Protein AF-A0AA39HCZ1-F1 (afdb_monomer)

Solvent-accessible surface area (backbone atoms only — not comparable to full-atom values): 9242 Å² total; per-residue (Å²): 133,89,87,77,79,70,52,36,42,64,63,46,24,72,39,32,58,68,46,53,55,48,50,55,51,45,56,73,78,38,46,74,62,50,55,67,45,44,58,57,45,50,51,29,27,52,63,39,74,35,63,48,71,65,48,47,42,62,58,28,49,81,79,34,54,74,59,24,52,54,50,50,53,49,50,52,52,50,57,56,63,44,67,78,43,55,70,69,47,41,51,48,55,53,51,57,57,56,48,46,49,55,25,30,62,70,22,43,80,34,67,66,50,46,52,50,51,54,46,50,47,55,52,57,56,67,73,43,52,73,69,48,47,50,53,44,32,66,46,15,61,38,33,58,55,46,70,70,30,68,46,46,46,49,33,64,75,42,60,85,87,40,51,60,38,54,52,64,36,58,74

pLDDT: mean 79.75, std 14.31, range [29.59, 97.88]

Radius of gyration: 16.82 Å; Cα contacts (8 Å, |Δi|>4): 157; chains: 1; bounding box: 41×39×42 Å

Secondary structure (DSSP, 8-state):
--------HHHHHT--HHHHHHHHHHHHHHHHHHHHHHHHHHHHHHTTS--SHHHHHHHHHHH-HHHHHHHHHHHHHHHHHHHTS-HHHHHHHHHHHHHHHHTSGGG---HHHHHHHHHHHHHHHHTS-HHHHHHHHHHSTTHHHHHT-HHHHHHHHS-GGGGHHHHHTT-

Foldseek 3Di:
DDDDPLALLVVLQLQFPLNVVLVVVCCVPPVVLCVVLVVVVLVCLQQLNDFALVVSLVSCVVVPVVVSVSSVVSVVVVVVLLVPADPLLNVLSVVLRVLRSVQRHSNDGDLVSVLVSLLVLLVSLVPDDPVNVVRSCNGRVSNVVLNPDPLSVCSNPDDPVSCVSSVVSND

Sequence (171 aa):
MSRSDGNNLIAKAFISQDGMDFYRRLFIDDQNKINCNKDLYLNLIQSGLGADLNDFINTTRTKCPPLYKKLIEYRQLMEESEKELPAKVRAFIHNRRRDVKSWFPCGHFDDAAFVDTFKRTGRDVAAMQAHEKRALYAYYPHMKRLINDEHFQKFLTGTQEESYELFELLL

Mean predicted aligned error: 7.58 Å

Structure (mmCIF, N/CA/C/O backbone):
data_AF-A0AA39HCZ1-F1
#
_entry.id   AF-A0AA39HCZ1-F1
#
loop_
_atom_site.group_PDB
_atom_site.id
_atom_site.type_symbol
_atom_site.label_atom_id
_atom_site.label_alt_id
_atom_site.label_comp_id
_atom_site.label_asym_id
_atom_site.label_entity_id
_atom_site.label_seq_id
_atom_site.pdbx_PDB_ins_code
_atom_site.Cartn_x
_atom_site.Cartn_y
_atom_site.Cartn_z
_atom_site.occupancy
_atom_site.B_iso_or_equiv
_atom_site.auth_seq_id
_atom_site.auth_comp_id
_atom_site.auth_asym_id
_atom_site.auth_atom_id
_atom_site.pdbx_PDB_model_num
ATOM 1 N N . MET A 1 1 ? -19.754 23.097 -3.343 1.00 32.72 1 MET A N 1
ATOM 2 C CA . MET A 1 1 ? -18.841 22.124 -2.704 1.00 32.72 1 MET A CA 1
ATOM 3 C C . MET A 1 1 ? -18.020 21.491 -3.815 1.00 32.72 1 MET A C 1
ATOM 5 O O . MET A 1 1 ? -18.596 20.844 -4.678 1.00 32.72 1 MET A O 1
ATOM 9 N N . SER A 1 2 ? -16.728 21.816 -3.884 1.00 29.59 2 SER A N 1
ATOM 10 C CA . SER A 1 2 ? -15.848 21.437 -4.997 1.00 29.59 2 SER A CA 1
ATOM 11 C C . SER A 1 2 ? -15.480 19.956 -4.903 1.00 29.59 2 SER A C 1
ATOM 13 O O . SER A 1 2 ? -14.618 19.582 -4.115 1.00 29.59 2 SER A O 1
ATOM 15 N N . ARG A 1 3 ? -16.159 19.113 -5.685 1.00 40.47 3 ARG A N 1
ATOM 16 C CA . ARG A 1 3 ? -15.720 17.753 -6.019 1.00 40.47 3 ARG A CA 1
ATOM 17 C C . ARG A 1 3 ? -14.710 17.862 -7.167 1.00 40.47 3 ARG A C 1
ATOM 19 O O . ARG A 1 3 ? -15.156 17.988 -8.301 1.00 40.47 3 ARG A O 1
ATOM 26 N N . SER A 1 4 ? -13.396 17.880 -6.906 1.00 33.97 4 SER A N 1
ATOM 27 C CA . SER A 1 4 ? -12.391 17.751 -7.989 1.00 33.97 4 SER A CA 1
ATOM 28 C C . SER A 1 4 ? -10.930 17.516 -7.564 1.00 33.97 4 SER A C 1
ATOM 30 O O . SER A 1 4 ? -10.039 17.839 -8.342 1.00 33.97 4 SER A O 1
ATOM 32 N N . ASP A 1 5 ? -10.641 16.956 -6.392 1.00 36.47 5 ASP A N 1
ATOM 33 C CA . ASP A 1 5 ? -9.307 16.386 -6.156 1.00 36.47 5 ASP A CA 1
ATOM 34 C C . ASP A 1 5 ? -9.448 14.869 -6.231 1.00 36.47 5 ASP A C 1
ATOM 36 O O . ASP A 1 5 ? -9.507 14.215 -5.195 1.00 36.47 5 ASP A O 1
ATOM 40 N N . GLY A 1 6 ? -9.561 14.336 -7.455 1.00 44.12 6 GLY A N 1
ATOM 41 C CA . GLY A 1 6 ? -9.526 12.897 -7.733 1.00 44.12 6 GLY A CA 1
ATOM 42 C C . GLY A 1 6 ? -8.202 12.324 -7.244 1.00 44.12 6 GLY A C 1
ATOM 43 O O . GLY A 1 6 ? -7.170 12.399 -7.913 1.00 44.12 6 GLY A O 1
ATOM 44 N N . ASN A 1 7 ? -8.197 11.876 -5.998 1.00 62.44 7 ASN A N 1
ATOM 45 C CA . ASN A 1 7 ? -6.998 11.582 -5.245 1.00 62.44 7 ASN A CA 1
ATOM 46 C C . ASN A 1 7 ? -7.264 10.298 -4.497 1.00 62.44 7 ASN A C 1
ATOM 48 O O . ASN A 1 7 ? -7.665 10.344 -3.340 1.00 62.44 7 ASN A O 1
ATOM 52 N N . ASN A 1 8 ? -6.931 9.194 -5.162 1.00 80.62 8 ASN A N 1
ATOM 53 C CA . ASN A 1 8 ? -6.838 7.856 -4.603 1.00 80.62 8 ASN A CA 1
ATOM 54 C C . ASN A 1 8 ? -6.036 7.878 -3.281 1.00 80.62 8 ASN A C 1
ATOM 56 O O . ASN A 1 8 ? -4.806 7.744 -3.256 1.00 80.62 8 ASN A O 1
ATOM 60 N N . LEU A 1 9 ? -6.735 8.143 -2.175 1.00 83.00 9 LEU A N 1
ATOM 61 C CA . LEU A 1 9 ? -6.160 8.381 -0.855 1.00 83.00 9 LEU A CA 1
ATOM 62 C C . LEU A 1 9 ? -5.624 7.070 -0.300 1.00 83.00 9 LEU A C 1
ATOM 64 O O . LEU A 1 9 ? -4.611 7.067 0.398 1.00 83.00 9 LEU A O 1
ATOM 68 N N . ILE A 1 10 ? -6.265 5.969 -0.688 1.00 86.19 10 ILE A N 1
ATOM 69 C CA . ILE A 1 10 ? -5.819 4.610 -0.431 1.00 86.19 10 ILE A CA 1
ATOM 70 C C . ILE A 1 10 ? -4.414 4.386 -0.976 1.00 86.19 10 ILE A C 1
ATOM 72 O O . ILE A 1 10 ? -3.528 4.039 -0.204 1.00 86.19 10 ILE A O 1
ATOM 76 N N . ALA A 1 11 ? -4.158 4.658 -2.254 1.00 81.94 11 ALA A N 1
ATOM 77 C CA . ALA A 1 11 ? -2.824 4.514 -2.824 1.00 81.94 11 ALA A CA 1
ATOM 78 C C . ALA A 1 11 ? -1.830 5.443 -2.118 1.00 81.94 11 ALA A C 1
ATOM 80 O O . ALA A 1 11 ? -0.781 4.996 -1.659 1.00 81.94 11 ALA A O 1
ATOM 81 N N . LYS A 1 12 ? -2.182 6.724 -1.949 1.00 83.81 12 LYS A N 1
ATOM 82 C CA . LYS A 1 12 ? -1.304 7.726 -1.322 1.00 83.81 12 LYS A CA 1
ATOM 83 C C . LYS A 1 12 ? -0.902 7.378 0.106 1.00 83.81 12 LYS A C 1
ATOM 85 O O . LYS A 1 12 ? 0.235 7.639 0.490 1.00 83.81 12 LYS A O 1
ATOM 90 N N . ALA A 1 13 ? -1.806 6.796 0.891 1.00 88.50 13 ALA A N 1
ATOM 91 C CA . ALA A 1 13 ? -1.547 6.413 2.276 1.00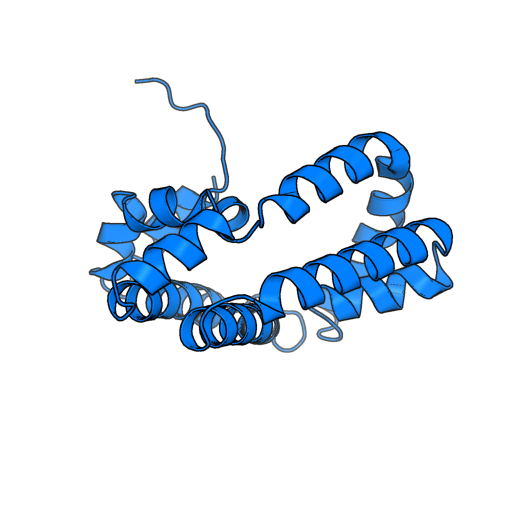 88.50 13 ALA A CA 1
ATOM 92 C C . ALA A 1 13 ? -0.430 5.372 2.420 1.00 88.50 13 ALA A C 1
ATOM 94 O O . ALA A 1 13 ? 0.152 5.274 3.494 1.00 88.50 13 ALA A O 1
ATOM 95 N N . PHE A 1 14 ? -0.107 4.635 1.355 1.00 88.12 14 PHE A N 1
ATOM 96 C CA . PHE A 1 14 ? 0.920 3.593 1.343 1.00 88.12 14 PHE A CA 1
ATOM 97 C C . PHE A 1 14 ? 2.159 3.981 0.523 1.00 88.12 14 PHE A C 1
ATOM 99 O O . PHE A 1 14 ? 3.024 3.140 0.279 1.00 88.12 14 PHE A O 1
ATOM 106 N N . ILE A 1 15 ? 2.280 5.251 0.121 1.00 81.94 15 ILE A N 1
ATOM 107 C CA . ILE A 1 15 ? 3.496 5.783 -0.501 1.00 81.94 15 ILE A CA 1
ATOM 108 C C . ILE A 1 15 ? 4.340 6.442 0.590 1.00 81.94 15 ILE A C 1
ATOM 110 O O . ILE A 1 15 ? 3.878 7.354 1.281 1.00 81.94 15 ILE A O 1
ATOM 114 N N . SER A 1 16 ? 5.577 5.967 0.761 1.00 84.25 16 SER A N 1
ATOM 115 C CA . SER A 1 16 ? 6.515 6.587 1.699 1.00 84.25 16 SER A CA 1
ATOM 116 C C . SER A 1 16 ? 6.978 7.953 1.199 1.00 84.25 16 SER A C 1
ATOM 118 O O . SER A 1 16 ? 6.878 8.245 0.007 1.00 84.25 16 SER A O 1
ATOM 120 N N . GLN A 1 17 ? 7.519 8.791 2.086 1.00 75.69 17 GLN A N 1
ATOM 121 C CA . GLN A 1 17 ? 8.094 10.079 1.677 1.00 75.69 17 GLN A CA 1
ATOM 122 C C . GLN A 1 17 ? 9.150 9.901 0.569 1.00 75.69 17 GLN A C 1
ATOM 124 O O . GLN A 1 17 ? 9.044 10.523 -0.488 1.00 75.69 17 GLN A O 1
ATOM 129 N N . ASP A 1 18 ? 10.081 8.964 0.760 1.00 74.81 18 ASP A N 1
ATOM 130 C CA . ASP A 1 18 ? 11.096 8.622 -0.244 1.00 74.81 18 ASP A CA 1
ATOM 131 C C . ASP A 1 18 ? 10.475 8.053 -1.526 1.00 74.81 18 ASP A C 1
ATOM 133 O O . ASP A 1 18 ? 10.966 8.295 -2.627 1.00 74.81 18 ASP A O 1
ATOM 137 N N . GLY A 1 19 ? 9.361 7.322 -1.405 1.00 75.25 19 GLY A N 1
ATOM 138 C CA . GLY A 1 19 ? 8.602 6.823 -2.547 1.00 75.25 19 GLY A CA 1
ATOM 139 C C . GLY A 1 19 ? 7.981 7.931 -3.383 1.00 75.25 19 GLY A C 1
ATOM 140 O O . GLY A 1 19 ? 8.072 7.884 -4.607 1.00 75.25 19 GLY A O 1
ATOM 141 N N . MET A 1 20 ? 7.395 8.953 -2.754 1.00 74.06 20 MET A N 1
ATOM 142 C CA . MET A 1 20 ? 6.841 10.100 -3.478 1.00 74.06 20 MET A CA 1
ATOM 143 C C . MET A 1 20 ? 7.924 10.796 -4.305 1.00 74.06 20 MET A C 1
ATOM 145 O O . MET A 1 20 ? 7.710 11.074 -5.487 1.00 74.06 20 MET A O 1
ATOM 149 N N . ASP A 1 21 ? 9.099 11.023 -3.715 1.00 72.75 21 ASP A N 1
ATOM 150 C CA . ASP A 1 21 ? 10.222 11.649 -4.410 1.00 72.75 21 ASP A CA 1
ATOM 151 C C . ASP A 1 21 ? 10.801 10.760 -5.514 1.00 72.75 21 ASP A C 1
ATOM 153 O O . ASP A 1 21 ? 11.083 11.253 -6.612 1.00 72.75 21 ASP A O 1
ATOM 157 N N . PHE A 1 22 ? 10.932 9.455 -5.260 1.00 77.81 22 PHE A N 1
ATOM 158 C CA . PHE A 1 22 ? 11.391 8.487 -6.250 1.00 77.81 22 PHE A CA 1
ATOM 159 C C . PHE A 1 22 ? 10.456 8.433 -7.459 1.00 77.81 22 PHE A C 1
ATOM 161 O O . PHE A 1 22 ? 10.899 8.670 -8.584 1.00 77.81 22 PHE A O 1
ATOM 168 N N . TYR A 1 23 ? 9.159 8.184 -7.244 1.00 69.06 23 TYR A N 1
ATOM 169 C CA . TYR A 1 23 ? 8.195 8.082 -8.337 1.00 69.06 23 TYR A CA 1
ATOM 170 C C . TYR A 1 23 ? 8.083 9.397 -9.101 1.00 69.06 23 TYR A C 1
ATOM 172 O O . TYR A 1 23 ? 8.067 9.374 -10.328 1.00 69.06 23 TYR A O 1
ATOM 180 N N . ARG A 1 24 ? 8.100 10.551 -8.419 1.00 69.56 24 ARG A N 1
ATOM 181 C CA . ARG A 1 24 ? 8.079 11.860 -9.088 1.00 69.56 24 ARG A CA 1
ATOM 182 C C . ARG A 1 24 ? 9.250 12.031 -10.057 1.00 69.56 24 ARG A C 1
ATOM 184 O O . ARG A 1 24 ? 9.031 12.462 -11.184 1.00 69.56 24 ARG A O 1
ATOM 191 N N . ARG A 1 25 ? 10.474 11.673 -9.652 1.00 71.50 25 ARG A N 1
ATOM 192 C CA . ARG A 1 25 ? 11.661 11.732 -10.529 1.00 71.50 25 ARG A CA 1
ATOM 193 C C . ARG A 1 25 ? 11.591 10.693 -11.648 1.00 71.50 25 ARG A C 1
ATOM 195 O O . ARG A 1 25 ? 11.898 11.000 -12.794 1.00 71.50 25 ARG A O 1
ATOM 202 N N . LEU A 1 26 ? 11.125 9.486 -11.333 1.00 69.12 26 LEU A N 1
ATOM 203 C CA . LEU A 1 26 ? 10.994 8.401 -12.302 1.00 69.12 26 LEU A CA 1
ATOM 204 C C . LEU A 1 26 ? 9.982 8.727 -13.414 1.00 69.12 26 LEU A C 1
ATOM 206 O O . LEU A 1 26 ? 10.235 8.426 -14.578 1.00 69.12 26 LEU A O 1
ATOM 210 N N . PHE A 1 27 ? 8.864 9.375 -13.076 1.00 63.69 27 PHE A N 1
ATOM 211 C CA . PHE A 1 27 ? 7.873 9.829 -14.054 1.00 63.69 27 PHE A CA 1
ATOM 212 C C . PHE A 1 27 ? 8.402 10.938 -14.968 1.00 63.69 27 PHE A C 1
ATOM 214 O O . PHE A 1 27 ? 8.002 10.982 -16.124 1.00 63.69 27 PHE A O 1
ATOM 221 N N . ILE A 1 28 ? 9.293 11.808 -14.487 1.00 68.44 28 ILE A N 1
ATOM 222 C CA . ILE A 1 28 ? 9.875 12.888 -15.300 1.00 68.44 28 ILE A CA 1
ATOM 223 C C . ILE A 1 28 ? 10.912 12.331 -16.287 1.00 68.44 28 ILE A C 1
ATOM 225 O O . ILE A 1 28 ? 10.893 12.692 -17.461 1.00 68.44 28 ILE A O 1
ATOM 229 N N . ASP A 1 29 ? 11.779 11.423 -15.834 1.00 64.56 29 ASP A N 1
ATOM 230 C CA . ASP A 1 29 ? 12.944 10.991 -16.618 1.00 64.56 29 ASP A CA 1
ATOM 231 C C . ASP A 1 29 ? 12.689 9.740 -17.480 1.00 64.56 29 ASP A C 1
ATOM 233 O O . ASP A 1 29 ? 13.352 9.534 -18.497 1.00 64.56 29 ASP A O 1
ATOM 237 N N . ASP A 1 30 ? 11.763 8.865 -17.069 1.00 66.31 30 ASP A N 1
ATOM 238 C CA . ASP A 1 30 ? 11.683 7.486 -17.568 1.00 66.31 30 ASP A CA 1
ATOM 239 C C . ASP A 1 30 ? 10.250 7.013 -17.888 1.00 66.31 30 ASP A C 1
ATOM 241 O O . ASP A 1 30 ? 10.003 5.807 -17.984 1.00 66.31 30 ASP A O 1
ATOM 245 N N . GLN A 1 31 ? 9.301 7.928 -18.123 1.00 67.75 31 GLN A N 1
ATOM 246 C CA . GLN A 1 31 ? 7.884 7.595 -18.360 1.00 67.75 31 GLN A CA 1
ATOM 247 C C . GLN A 1 31 ? 7.673 6.527 -19.449 1.00 67.75 31 GLN A C 1
ATOM 249 O O . GLN A 1 31 ? 6.917 5.573 -19.262 1.00 67.75 31 GLN A O 1
ATOM 254 N N . ASN A 1 32 ? 8.413 6.621 -20.558 1.00 67.62 32 ASN A N 1
ATOM 255 C CA . ASN A 1 32 ? 8.346 5.648 -21.653 1.00 67.62 32 ASN A CA 1
ATOM 256 C C . ASN A 1 32 ? 8.858 4.251 -21.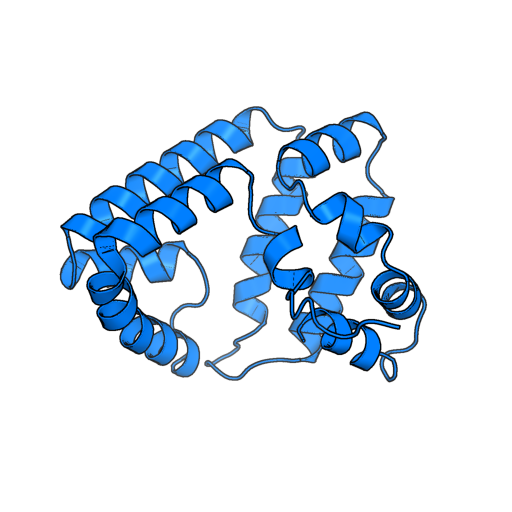247 1.00 67.62 32 ASN A C 1
ATOM 258 O O . ASN A 1 32 ? 8.352 3.236 -21.725 1.00 67.62 32 ASN A O 1
ATOM 262 N N . LYS A 1 33 ? 9.834 4.177 -20.334 1.00 66.94 33 LYS A N 1
ATOM 263 C 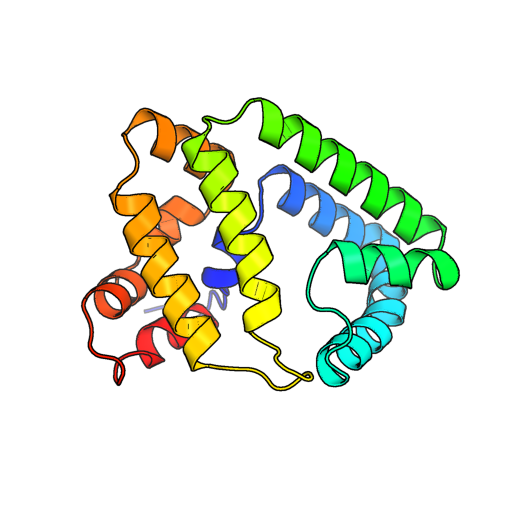CA . LYS A 1 33 ? 10.399 2.913 -19.830 1.00 66.94 33 LYS A CA 1
ATOM 264 C C . LYS A 1 33 ? 9.493 2.266 -18.785 1.00 66.94 33 LYS A C 1
ATOM 266 O O . LYS A 1 33 ? 9.413 1.037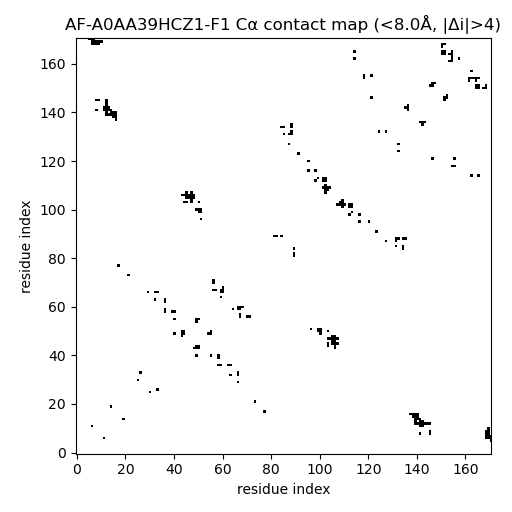 -18.735 1.00 66.94 33 LYS A O 1
ATOM 271 N N . ILE A 1 34 ? 8.794 3.077 -17.987 1.00 66.75 34 ILE A N 1
ATOM 272 C CA . ILE A 1 34 ? 7.734 2.604 -17.090 1.00 66.75 34 ILE A CA 1
ATOM 273 C C . ILE A 1 34 ? 6.606 1.990 -17.922 1.00 66.75 34 ILE A C 1
ATOM 275 O O . ILE A 1 34 ? 6.237 0.848 -17.674 1.00 66.75 34 ILE A O 1
ATOM 279 N N . ASN A 1 35 ? 6.109 2.698 -18.942 1.00 66.81 35 ASN A N 1
ATOM 280 C CA . ASN A 1 35 ? 4.998 2.219 -19.772 1.00 66.81 35 ASN A CA 1
ATOM 281 C C . ASN A 1 35 ? 5.316 0.885 -20.473 1.00 66.81 35 ASN A C 1
ATOM 283 O O . ASN A 1 35 ? 4.479 -0.007 -20.480 1.00 66.81 35 ASN A O 1
ATOM 287 N N . CYS A 1 36 ? 6.547 0.696 -20.961 1.00 65.81 36 CYS A N 1
ATOM 288 C CA . CYS A 1 36 ? 6.973 -0.565 -21.583 1.00 65.81 36 CYS A CA 1
ATOM 289 C C . CYS A 1 36 ? 6.976 -1.763 -20.605 1.00 65.81 36 CYS A C 1
ATOM 291 O O . CYS A 1 36 ? 6.711 -2.898 -20.999 1.00 65.81 36 CYS A O 1
ATOM 293 N N . ASN A 1 37 ? 7.252 -1.526 -19.317 1.00 67.69 37 ASN A N 1
ATOM 294 C CA . ASN A 1 37 ? 7.207 -2.573 -18.289 1.00 67.69 37 ASN A CA 1
ATOM 295 C C . ASN A 1 37 ? 5.834 -2.704 -17.623 1.00 67.69 37 ASN A C 1
ATOM 297 O O . ASN A 1 37 ? 5.540 -3.753 -17.056 1.00 67.69 37 ASN A O 1
ATOM 301 N N . LYS A 1 38 ? 4.991 -1.669 -17.709 1.00 69.19 38 LYS A N 1
ATOM 302 C CA . LYS A 1 38 ? 3.631 -1.658 -17.170 1.00 69.19 38 LYS A CA 1
ATOM 303 C C . LYS A 1 38 ? 2.808 -2.797 -17.758 1.00 69.19 38 LYS A C 1
ATOM 305 O O . LYS A 1 38 ? 2.212 -3.543 -16.994 1.00 69.19 38 LYS A O 1
ATOM 310 N N . ASP A 1 39 ? 2.832 -2.977 -19.075 1.00 67.75 39 ASP A N 1
ATOM 311 C CA . ASP A 1 39 ? 2.045 -4.028 -19.731 1.00 67.75 39 ASP A CA 1
ATOM 312 C C . ASP A 1 39 ? 2.529 -5.430 -19.336 1.00 67.75 39 ASP A C 1
ATOM 314 O O . ASP A 1 39 ? 1.724 -6.316 -19.069 1.00 67.75 39 ASP A O 1
ATOM 318 N N . LEU A 1 40 ? 3.846 -5.631 -19.209 1.00 65.38 40 LEU A N 1
ATOM 319 C CA . LEU A 1 40 ? 4.413 -6.896 -18.729 1.00 65.38 40 LEU A CA 1
ATOM 320 C C . LEU A 1 40 ? 4.018 -7.181 -17.275 1.00 65.38 40 LEU A C 1
ATOM 322 O O . LEU A 1 40 ? 3.663 -8.308 -16.947 1.00 65.38 40 LEU A O 1
ATOM 326 N N . TYR A 1 41 ? 4.062 -6.167 -16.414 1.00 66.38 41 TYR A N 1
ATOM 327 C CA . TYR A 1 41 ? 3.664 -6.292 -15.017 1.00 66.38 41 TYR A CA 1
A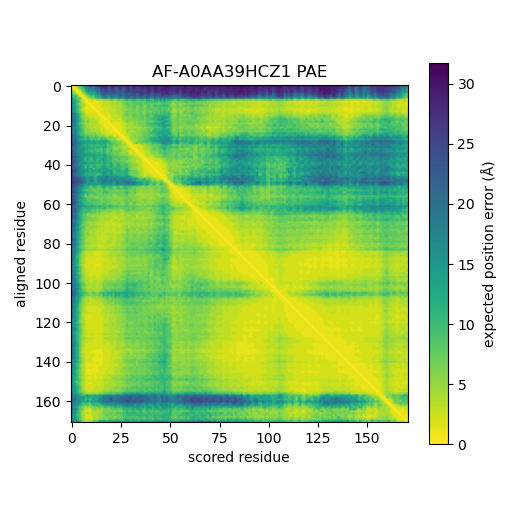TOM 328 C C . TYR A 1 41 ? 2.166 -6.562 -14.868 1.00 66.38 41 TYR A C 1
ATOM 330 O O . TYR A 1 41 ? 1.780 -7.452 -14.118 1.00 66.38 41 TYR A O 1
ATOM 338 N N . LEU A 1 42 ? 1.324 -5.863 -15.634 1.00 66.62 42 LEU A N 1
ATOM 339 C CA . LEU A 1 42 ? -0.114 -6.119 -15.680 1.00 66.62 42 LEU A CA 1
ATOM 340 C C . LEU A 1 42 ? -0.415 -7.535 -16.181 1.00 66.62 42 LEU A C 1
ATOM 342 O O . LEU A 1 42 ? -1.244 -8.209 -15.583 1.00 66.62 42 LEU A O 1
ATOM 346 N N . ASN A 1 43 ? 0.300 -8.023 -17.198 1.00 62.81 43 ASN A N 1
ATOM 347 C CA . ASN A 1 43 ? 0.158 -9.399 -17.680 1.00 62.81 43 ASN A CA 1
ATOM 348 C C . ASN A 1 43 ? 0.584 -10.434 -16.629 1.00 62.81 43 ASN A C 1
ATOM 350 O O . ASN A 1 43 ? -0.014 -11.504 -16.545 1.00 62.81 43 ASN A O 1
ATOM 354 N N . LEU A 1 44 ? 1.603 -10.141 -15.816 1.00 61.59 44 LEU A N 1
ATOM 355 C CA . LEU A 1 44 ? 2.033 -11.024 -14.727 1.00 61.59 44 LEU A CA 1
ATOM 356 C C . LEU A 1 44 ? 1.050 -11.031 -13.566 1.00 61.59 44 LEU A C 1
ATOM 358 O O . LEU A 1 44 ? 0.782 -12.109 -13.038 1.00 61.59 44 LEU A O 1
ATOM 362 N N . ILE A 1 45 ? 0.478 -9.869 -13.232 1.00 61.09 45 ILE A N 1
ATOM 363 C CA . ILE A 1 45 ? -0.655 -9.787 -12.314 1.00 61.09 45 ILE A CA 1
ATOM 364 C C . ILE A 1 45 ? -1.784 -10.644 -12.873 1.00 61.09 45 ILE A C 1
ATOM 366 O O . ILE A 1 45 ? -2.169 -11.583 -12.203 1.00 61.09 45 ILE A O 1
ATOM 370 N N . GLN A 1 46 ? -2.231 -10.424 -14.113 1.00 58.16 46 GLN A N 1
ATOM 371 C CA . GLN A 1 46 ? -3.315 -11.187 -14.753 1.00 58.16 46 GLN A CA 1
ATOM 372 C C . GLN A 1 46 ? -3.039 -12.693 -14.874 1.00 58.16 46 GLN A C 1
ATOM 374 O O . GLN A 1 46 ? -3.973 -13.485 -14.875 1.00 58.16 46 GLN A O 1
ATOM 379 N N . SER A 1 47 ? -1.772 -13.100 -14.959 1.00 48.31 47 SER A N 1
ATOM 380 C CA . SER A 1 47 ? -1.371 -14.513 -14.996 1.00 48.31 47 SER A CA 1
ATOM 381 C C . SER A 1 47 ? -1.216 -15.134 -13.600 1.00 48.31 47 SER A C 1
ATOM 383 O O . SER A 1 47 ? -0.892 -16.314 -13.493 1.00 48.31 47 SER A O 1
ATOM 385 N N . GLY A 1 48 ? -1.379 -14.351 -12.527 1.00 49.81 48 GLY A N 1
ATOM 386 C CA . GLY A 1 48 ? -1.175 -14.787 -11.142 1.00 49.81 48 GLY A CA 1
ATOM 387 C C . GLY A 1 48 ? 0.285 -15.046 -10.766 1.00 49.81 48 GLY A C 1
ATOM 388 O O . GLY A 1 48 ? 0.549 -15.767 -9.807 1.00 49.81 48 GLY A O 1
ATOM 389 N N . LEU A 1 49 ? 1.234 -14.497 -11.530 1.00 47.72 49 LEU A N 1
ATOM 390 C CA . LEU A 1 49 ? 2.668 -14.796 -11.439 1.00 47.72 49 LEU A CA 1
ATOM 391 C C . LEU A 1 49 ? 3.479 -13.740 -10.672 1.00 47.72 49 LEU A C 1
ATOM 393 O O . LEU A 1 49 ? 4.649 -13.980 -10.378 1.00 47.72 49 LEU A O 1
ATOM 397 N N . GLY A 1 50 ? 2.893 -12.588 -10.339 1.00 56.41 50 GLY A N 1
ATOM 398 C CA . GLY A 1 50 ? 3.553 -11.567 -9.525 1.00 56.41 50 GLY A CA 1
ATOM 399 C C . GLY A 1 50 ? 2.653 -10.371 -9.233 1.00 56.41 50 GLY A C 1
ATOM 400 O O . GLY A 1 50 ? 1.883 -9.962 -10.096 1.00 56.41 50 GLY A O 1
ATOM 401 N N . ALA A 1 51 ? 2.737 -9.827 -8.019 1.00 59.12 51 ALA A N 1
ATOM 402 C CA . ALA A 1 51 ? 1.845 -8.760 -7.546 1.00 59.12 51 ALA A CA 1
ATOM 403 C C . ALA A 1 51 ? 2.528 -7.738 -6.620 1.00 59.12 51 ALA A C 1
ATOM 405 O O . ALA A 1 51 ? 1.868 -6.818 -6.137 1.00 59.12 51 ALA A O 1
ATOM 406 N N . ASP A 1 52 ? 3.831 -7.884 -6.346 1.00 68.00 52 ASP A N 1
ATOM 407 C CA . ASP A 1 52 ? 4.575 -6.944 -5.507 1.00 68.00 52 ASP A CA 1
ATOM 408 C C . ASP A 1 52 ? 5.710 -6.212 -6.255 1.00 68.00 52 ASP A C 1
ATOM 410 O O . ASP A 1 52 ? 6.039 -6.481 -7.414 1.00 68.00 52 ASP A O 1
ATOM 414 N N . LEU A 1 53 ? 6.332 -5.252 -5.562 1.00 70.94 53 LEU A N 1
ATOM 415 C CA . LEU A 1 53 ? 7.449 -4.466 -6.088 1.00 70.94 53 LEU A CA 1
ATOM 416 C C . LEU A 1 53 ? 8.663 -5.333 -6.479 1.00 70.94 53 LEU A C 1
ATOM 418 O O . LEU A 1 53 ? 9.375 -4.978 -7.415 1.00 70.94 53 LEU A O 1
ATOM 422 N N . ASN A 1 54 ? 8.921 -6.457 -5.802 1.00 74.12 54 ASN A N 1
ATOM 423 C CA . ASN A 1 54 ? 10.030 -7.345 -6.160 1.00 74.12 54 ASN A CA 1
ATOM 424 C C . ASN A 1 54 ? 9.754 -8.074 -7.475 1.00 74.12 54 ASN A C 1
ATOM 426 O O . ASN A 1 54 ? 10.663 -8.205 -8.296 1.00 74.12 54 ASN A O 1
ATOM 430 N N . ASP A 1 55 ? 8.510 -8.491 -7.698 1.00 70.81 55 ASP A N 1
ATOM 431 C CA . ASP A 1 55 ? 8.083 -9.093 -8.959 1.00 70.81 55 ASP A CA 1
ATOM 432 C C . ASP A 1 55 ? 8.234 -8.078 -10.108 1.00 70.81 55 ASP A C 1
ATOM 434 O O . ASP A 1 55 ? 8.807 -8.386 -11.159 1.00 70.81 55 ASP A O 1
ATOM 438 N N . PHE A 1 56 ? 7.853 -6.815 -9.877 1.00 72.81 56 PHE A N 1
ATOM 439 C CA . PHE A 1 56 ? 8.094 -5.725 -10.829 1.00 72.81 56 PHE A CA 1
ATOM 440 C C . PHE A 1 56 ? 9.592 -5.501 -11.098 1.00 72.81 56 PHE A C 1
ATOM 442 O O . PHE A 1 56 ? 10.033 -5.460 -12.246 1.00 72.81 56 PHE A O 1
ATOM 449 N N . ILE A 1 57 ? 10.416 -5.419 -10.054 1.00 75.56 57 ILE A N 1
ATOM 450 C CA . ILE A 1 57 ? 11.867 -5.244 -10.185 1.00 75.56 57 ILE A CA 1
ATOM 451 C C . ILE A 1 57 ? 12.480 -6.373 -11.018 1.00 75.56 57 ILE A C 1
ATOM 453 O O . ILE A 1 57 ? 13.210 -6.114 -11.975 1.00 75.56 57 ILE A O 1
ATOM 457 N N . ASN A 1 58 ? 12.152 -7.627 -10.723 1.00 76.56 58 ASN A N 1
ATOM 458 C CA . ASN A 1 58 ? 12.724 -8.772 -11.429 1.00 76.56 58 ASN A CA 1
ATOM 459 C C . ASN A 1 58 ? 12.399 -8.763 -12.930 1.00 76.56 58 ASN A C 1
ATOM 461 O O . ASN A 1 58 ? 13.234 -9.153 -13.747 1.00 76.56 58 ASN A O 1
ATOM 465 N N . THR A 1 59 ? 11.226 -8.260 -13.309 1.00 73.50 59 THR A N 1
ATOM 466 C CA . THR A 1 59 ? 10.794 -8.203 -14.714 1.00 73.50 59 THR A CA 1
ATOM 467 C C . THR A 1 59 ? 11.465 -7.064 -15.474 1.00 73.50 59 THR A C 1
ATOM 469 O O . THR A 1 59 ? 11.854 -7.230 -16.632 1.00 73.50 59 THR A O 1
ATOM 472 N N . THR A 1 60 ? 11.737 -5.946 -14.795 1.00 74.44 60 THR A N 1
ATOM 473 C CA . THR A 1 60 ? 12.496 -4.829 -15.378 1.00 74.44 60 THR A CA 1
ATOM 474 C C . THR A 1 60 ? 13.966 -5.171 -15.627 1.00 74.44 60 THR A C 1
ATOM 476 O O . THR A 1 60 ? 14.572 -4.590 -16.528 1.00 74.44 60 THR A O 1
ATOM 479 N N . ARG A 1 61 ? 14.543 -6.147 -14.905 1.00 79.69 61 ARG A N 1
ATOM 480 C CA . ARG A 1 61 ? 15.954 -6.563 -15.044 1.00 79.69 61 ARG A CA 1
ATOM 481 C C . ARG A 1 61 ? 16.349 -6.892 -16.480 1.00 79.69 61 ARG A C 1
ATOM 483 O O . ARG A 1 61 ? 17.439 -6.528 -16.913 1.00 79.69 61 ARG A O 1
ATOM 490 N N . THR A 1 62 ? 15.486 -7.603 -17.198 1.00 72.88 62 THR A N 1
ATOM 491 C CA . THR A 1 62 ? 15.773 -8.094 -18.554 1.00 72.88 62 THR A CA 1
ATOM 492 C C . THR A 1 62 ? 15.371 -7.089 -19.627 1.00 72.88 62 THR A C 1
ATOM 494 O O . THR A 1 62 ? 16.084 -6.923 -20.612 1.00 72.88 62 THR A O 1
ATOM 497 N N . LYS A 1 63 ? 14.248 -6.390 -19.431 1.00 73.00 63 LYS A N 1
ATOM 498 C CA . LYS A 1 63 ? 13.657 -5.495 -20.436 1.00 73.00 63 LYS A CA 1
ATOM 499 C C . LYS A 1 63 ? 14.158 -4.059 -20.362 1.00 73.00 63 LYS A C 1
ATOM 501 O O . LYS A 1 63 ? 14.180 -3.365 -21.375 1.00 73.00 63 LYS A O 1
ATOM 506 N N . CYS A 1 64 ? 14.549 -3.590 -19.180 1.00 75.12 64 CYS A N 1
ATOM 507 C CA . CYS A 1 64 ? 15.021 -2.226 -18.988 1.00 75.12 64 CYS A CA 1
ATOM 508 C C . CYS A 1 64 ? 16.085 -2.136 -17.876 1.00 75.12 64 CYS A C 1
ATOM 510 O O . CYS A 1 64 ? 15.799 -1.648 -16.779 1.00 75.12 64 CYS A O 1
ATOM 512 N N . PRO A 1 65 ? 17.337 -2.551 -18.152 1.00 79.44 65 PRO A N 1
ATOM 513 C CA . PRO A 1 65 ? 18.420 -2.538 -17.164 1.00 79.44 65 PRO A CA 1
ATOM 514 C C . PRO A 1 65 ? 18.658 -1.183 -16.460 1.00 79.44 65 PRO A C 1
ATOM 516 O O . PRO A 1 65 ? 18.917 -1.187 -15.255 1.00 79.44 65 PRO A O 1
ATOM 519 N N . PRO A 1 66 ? 18.528 -0.014 -17.131 1.00 79.88 66 PRO A N 1
ATOM 520 C CA . PRO A 1 66 ? 18.635 1.279 -16.450 1.00 79.88 66 PRO A CA 1
ATOM 521 C C . PRO A 1 66 ? 17.520 1.530 -15.424 1.00 79.88 66 PRO A C 1
ATOM 523 O O . PRO A 1 66 ? 17.792 2.066 -14.352 1.00 79.88 66 PRO A O 1
ATOM 526 N N . LEU A 1 67 ? 16.282 1.122 -15.728 1.00 78.88 67 LEU A N 1
ATOM 527 C CA . LEU A 1 67 ? 15.152 1.224 -14.799 1.00 78.88 67 LEU A CA 1
ATOM 528 C C . LEU A 1 67 ? 15.329 0.253 -13.624 1.00 78.88 67 LEU A C 1
ATOM 530 O O . LEU A 1 67 ? 15.138 0.639 -12.475 1.00 78.88 67 LEU A O 1
ATOM 534 N N . TYR A 1 68 ? 15.770 -0.975 -13.904 1.00 83.44 68 TYR A N 1
ATOM 535 C CA . TYR A 1 68 ? 16.086 -1.971 -12.880 1.00 83.44 68 TYR A CA 1
ATOM 536 C C . TYR A 1 68 ? 17.092 -1.449 -11.850 1.00 83.44 68 TYR A C 1
ATOM 538 O O . TYR A 1 68 ? 16.861 -1.583 -10.651 1.00 83.44 68 TYR A O 1
ATOM 546 N N . LYS A 1 69 ? 18.181 -0.809 -12.302 1.00 83.44 69 LYS A N 1
ATOM 547 C CA . LYS A 1 69 ? 19.191 -0.239 -11.400 1.00 83.44 69 LYS A CA 1
ATOM 548 C C . LYS A 1 69 ? 18.573 0.782 -10.436 1.00 83.44 69 LYS A C 1
ATOM 550 O O . LYS A 1 69 ? 18.754 0.650 -9.230 1.00 83.44 69 LYS A O 1
ATOM 555 N N . LYS A 1 70 ? 17.776 1.724 -10.955 1.00 81.88 70 LYS A N 1
ATOM 556 C CA . LYS A 1 70 ? 17.076 2.733 -10.140 1.00 81.88 70 LYS A CA 1
ATOM 557 C C . LYS A 1 70 ? 16.110 2.098 -9.132 1.00 81.88 70 LYS A C 1
ATOM 559 O O . LYS A 1 70 ? 16.047 2.531 -7.986 1.00 81.88 70 LYS A O 1
ATOM 564 N N . LEU A 1 71 ? 15.366 1.068 -9.540 1.00 82.19 71 LEU A N 1
ATOM 565 C CA . LEU A 1 71 ? 14.409 0.392 -8.660 1.00 82.19 71 LEU A CA 1
ATOM 566 C C . LEU A 1 71 ? 15.093 -0.435 -7.558 1.00 82.19 71 LEU A C 1
ATOM 568 O O . LEU A 1 71 ? 14.582 -0.499 -6.443 1.00 82.19 71 LEU A O 1
ATOM 572 N N . ILE A 1 72 ? 16.247 -1.050 -7.843 1.00 86.69 72 ILE A N 1
ATOM 573 C CA . ILE A 1 72 ? 17.052 -1.756 -6.834 1.00 86.69 72 ILE A CA 1
ATOM 574 C C . ILE A 1 72 ? 17.627 -0.777 -5.809 1.00 86.69 72 ILE A C 1
ATOM 576 O O . ILE A 1 72 ? 17.544 -1.053 -4.614 1.00 86.69 72 ILE A O 1
ATOM 580 N N . GLU A 1 73 ? 18.175 0.354 -6.259 1.00 86.25 73 GLU A N 1
ATOM 581 C CA . GLU A 1 73 ? 18.683 1.413 -5.375 1.00 86.25 73 GLU A CA 1
ATOM 582 C C . GLU A 1 73 ? 17.565 1.945 -4.466 1.00 86.25 73 GLU A C 1
ATOM 584 O O . GLU A 1 73 ? 17.743 2.054 -3.254 1.00 86.25 73 GLU A O 1
ATOM 589 N N . TYR A 1 74 ? 16.374 2.184 -5.026 1.00 84.06 74 TYR A N 1
ATOM 590 C CA . TYR A 1 74 ? 15.202 2.572 -4.243 1.00 84.06 74 TYR A CA 1
ATOM 591 C C . TYR A 1 74 ? 14.799 1.503 -3.220 1.00 84.06 74 TYR A C 1
ATOM 593 O O . TYR A 1 74 ? 14.565 1.829 -2.058 1.00 84.06 74 TYR A O 1
ATOM 601 N N . ARG A 1 75 ? 14.773 0.219 -3.606 1.00 84.94 75 ARG A N 1
ATOM 602 C CA . ARG A 1 75 ? 14.477 -0.877 -2.672 1.00 84.94 75 ARG A CA 1
ATOM 603 C C . ARG A 1 75 ? 15.474 -0.921 -1.512 1.00 84.94 75 ARG A C 1
ATOM 605 O O . ARG A 1 75 ? 15.054 -1.094 -0.374 1.00 84.94 75 ARG A O 1
ATOM 612 N N . GLN A 1 76 ? 16.767 -0.750 -1.783 1.00 87.00 76 GLN A N 1
ATOM 613 C CA . GLN A 1 76 ? 17.798 -0.723 -0.740 1.00 87.00 76 GLN A CA 1
ATOM 614 C C . GLN A 1 76 ? 17.588 0.444 0.229 1.00 87.00 76 GLN A C 1
ATOM 616 O O . GLN A 1 76 ? 17.590 0.230 1.439 1.00 87.00 76 GLN A O 1
ATOM 621 N N . LEU A 1 77 ? 17.310 1.646 -0.288 1.00 85.50 77 LEU A N 1
ATOM 622 C CA . LEU A 1 77 ? 16.993 2.814 0.538 1.00 85.50 77 LEU A CA 1
ATOM 623 C C . LEU A 1 77 ? 15.766 2.562 1.430 1.00 85.50 77 LEU A C 1
ATOM 625 O O . LEU A 1 77 ? 15.782 2.875 2.620 1.00 85.50 77 LEU A O 1
ATOM 629 N N . MET A 1 78 ? 14.713 1.953 0.877 1.00 85.81 78 MET A N 1
ATOM 630 C CA . MET A 1 78 ? 13.530 1.571 1.650 1.00 85.81 78 MET A CA 1
ATOM 631 C C . MET A 1 78 ? 13.880 0.587 2.769 1.00 85.81 78 MET A C 1
ATOM 633 O O . MET A 1 78 ? 13.522 0.822 3.919 1.00 85.81 78 MET A O 1
ATOM 637 N N . GLU A 1 79 ? 14.616 -0.482 2.459 1.00 86.81 79 GLU A N 1
ATOM 638 C CA . GLU A 1 79 ? 15.039 -1.481 3.445 1.00 86.81 79 GLU A CA 1
ATOM 639 C C . GLU A 1 79 ? 15.896 -0.868 4.563 1.00 86.81 79 GLU A C 1
ATOM 641 O O . GLU A 1 79 ? 15.769 -1.267 5.719 1.00 86.81 79 GLU A O 1
ATOM 646 N N . GLU A 1 80 ? 16.751 0.105 4.249 1.00 88.19 80 GLU A N 1
ATOM 647 C CA . GLU A 1 80 ? 17.543 0.844 5.236 1.00 88.19 80 GLU A CA 1
ATOM 648 C C . GLU A 1 80 ? 16.670 1.742 6.113 1.00 88.19 80 GLU A C 1
ATOM 650 O O . GLU A 1 80 ? 16.726 1.636 7.337 1.00 88.19 80 GLU A O 1
ATOM 655 N N . SER A 1 81 ? 15.804 2.557 5.505 1.00 86.62 81 SER A N 1
ATOM 656 C CA . SER A 1 81 ? 14.879 3.434 6.236 1.00 86.62 81 SER A CA 1
ATOM 657 C C . SER A 1 81 ? 13.941 2.654 7.165 1.00 86.62 81 SER A C 1
ATOM 659 O O . SER A 1 81 ? 13.601 3.113 8.255 1.00 86.62 81 SER A O 1
ATOM 661 N N . GLU A 1 82 ? 13.553 1.439 6.770 1.00 91.38 82 GLU A N 1
ATOM 662 C CA . GLU A 1 82 ? 12.677 0.580 7.554 1.00 91.38 82 GLU A CA 1
ATOM 663 C C . GLU A 1 82 ? 13.373 -0.041 8.762 1.00 91.38 82 GLU A C 1
ATOM 665 O O . GLU A 1 82 ? 12.702 -0.279 9.765 1.00 91.38 82 GLU A O 1
ATOM 670 N N . LYS A 1 83 ? 14.690 -0.291 8.719 1.00 91.25 83 LYS A N 1
ATOM 671 C CA . LYS A 1 83 ? 15.433 -0.889 9.848 1.00 91.25 83 LYS A CA 1
ATOM 672 C C . LY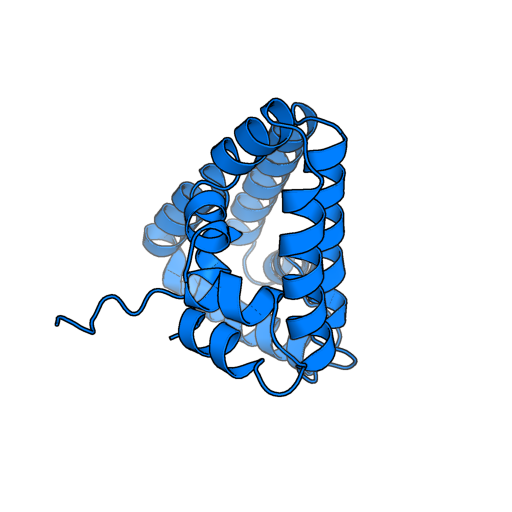S A 1 83 ? 15.361 -0.031 11.105 1.00 91.25 83 LYS A C 1
ATOM 674 O O . LYS A 1 83 ? 15.225 -0.586 12.192 1.00 91.25 83 LYS A O 1
ATOM 679 N N . GLU A 1 84 ? 15.346 1.287 10.954 1.00 90.94 84 GLU A N 1
ATOM 680 C CA . GLU A 1 84 ? 15.292 2.237 12.069 1.00 90.94 84 GLU A CA 1
ATOM 681 C C . GLU A 1 84 ? 13.878 2.412 12.656 1.00 90.94 84 GLU A C 1
ATOM 683 O O . GLU A 1 84 ? 13.696 3.047 13.696 1.00 90.94 84 GLU A O 1
ATOM 688 N N . LEU A 1 85 ? 12.847 1.834 12.027 1.00 94.62 85 LEU A N 1
ATOM 689 C CA . LEU A 1 85 ? 11.473 1.949 12.511 1.00 94.62 85 LEU A CA 1
ATOM 690 C C . LEU A 1 85 ? 11.206 1.034 13.720 1.00 94.62 85 LEU A C 1
ATOM 692 O O . LEU A 1 85 ? 11.761 -0.068 13.816 1.00 94.62 85 LEU A O 1
ATOM 696 N N . PRO A 1 86 ? 10.267 1.419 14.609 1.00 97.31 86 PRO A N 1
ATOM 697 C CA . PRO A 1 86 ? 9.793 0.546 15.676 1.00 97.31 86 PRO A CA 1
ATOM 698 C C . PRO A 1 86 ? 9.314 -0.807 15.138 1.00 97.31 86 PRO A C 1
ATOM 700 O O . PRO A 1 86 ? 8.675 -0.882 14.085 1.00 97.31 86 PRO A O 1
ATOM 703 N N . ALA A 1 87 ? 9.555 -1.885 15.891 1.00 95.94 87 ALA A N 1
ATOM 704 C CA . ALA A 1 87 ? 9.276 -3.253 15.446 1.00 95.94 87 ALA A CA 1
ATOM 705 C C . ALA A 1 87 ? 7.829 -3.458 14.960 1.00 95.94 87 ALA A C 1
ATOM 707 O O . ALA A 1 87 ? 7.605 -4.132 13.955 1.00 95.94 87 ALA A O 1
ATOM 708 N N . LYS A 1 88 ? 6.850 -2.830 15.623 1.00 96.19 88 LYS A N 1
ATOM 709 C CA . LYS A 1 88 ? 5.435 -2.916 15.244 1.00 96.19 88 LYS A CA 1
ATOM 710 C C . LYS A 1 88 ? 5.116 -2.194 13.933 1.00 96.19 88 LYS A C 1
ATOM 712 O O . LYS A 1 88 ? 4.286 -2.672 13.165 1.00 96.19 88 LYS A O 1
ATOM 717 N N . VAL A 1 89 ? 5.806 -1.090 13.643 1.00 96.50 89 VAL A N 1
ATOM 718 C CA . VAL A 1 89 ? 5.686 -0.362 12.368 1.00 96.50 89 VAL A CA 1
ATOM 719 C C . VAL A 1 89 ? 6.303 -1.182 11.234 1.00 96.50 89 VAL A C 1
ATOM 721 O O . VAL A 1 89 ? 5.673 -1.341 10.191 1.00 96.50 89 VAL A O 1
ATOM 724 N N . ARG A 1 90 ? 7.473 -1.798 11.456 1.00 95.50 90 ARG A N 1
ATOM 725 C CA . ARG A 1 90 ? 8.079 -2.733 10.488 1.00 95.50 90 ARG A CA 1
ATOM 726 C C . ARG A 1 90 ? 7.163 -3.919 10.191 1.00 95.50 90 ARG A C 1
ATOM 728 O O . ARG A 1 90 ? 6.936 -4.249 9.030 1.00 95.50 90 ARG A O 1
ATOM 735 N N . ALA A 1 91 ? 6.593 -4.528 11.234 1.00 95.50 91 ALA A N 1
ATOM 736 C CA . ALA A 1 91 ? 5.650 -5.634 11.092 1.00 95.50 91 ALA A CA 1
ATOM 737 C C . ALA A 1 91 ? 4.395 -5.219 10.311 1.00 95.50 91 ALA A C 1
ATOM 739 O O . ALA A 1 91 ? 3.955 -5.954 9.430 1.00 95.50 91 ALA A O 1
ATOM 740 N N . PHE A 1 92 ? 3.855 -4.025 10.582 1.00 95.50 92 PHE A N 1
ATOM 741 C CA . PHE A 1 92 ? 2.760 -3.452 9.803 1.00 95.50 92 PHE A CA 1
ATOM 742 C C . PHE A 1 92 ? 3.135 -3.346 8.318 1.00 95.50 92 PHE A C 1
ATOM 744 O O . PHE A 1 92 ? 2.448 -3.929 7.485 1.00 95.50 92 PHE A O 1
ATOM 751 N N . ILE A 1 93 ? 4.251 -2.691 7.979 1.00 92.25 93 ILE A N 1
ATOM 752 C CA . ILE A 1 93 ? 4.701 -2.516 6.586 1.00 92.25 93 ILE A CA 1
ATOM 753 C C . ILE A 1 93 ? 4.847 -3.867 5.876 1.00 92.25 93 ILE A C 1
ATOM 755 O O . ILE A 1 93 ? 4.308 -4.057 4.783 1.00 92.25 93 ILE A O 1
ATOM 759 N N . HIS A 1 94 ? 5.525 -4.822 6.514 1.00 90.69 94 HIS A N 1
ATOM 760 C CA . HIS A 1 94 ? 5.735 -6.156 5.960 1.00 90.69 94 HIS A CA 1
ATOM 761 C C . HIS A 1 94 ? 4.411 -6.892 5.707 1.00 90.69 94 HIS A C 1
ATOM 763 O O . HIS A 1 94 ? 4.192 -7.414 4.613 1.00 90.69 94 HIS A O 1
ATOM 769 N N . ASN A 1 95 ? 3.498 -6.881 6.683 1.00 91.25 95 ASN A N 1
ATOM 770 C CA . ASN A 1 95 ? 2.190 -7.518 6.546 1.00 91.25 95 ASN A CA 1
ATOM 771 C C . ASN A 1 95 ? 1.372 -6.885 5.412 1.00 91.25 95 ASN A C 1
ATOM 773 O O . ASN A 1 95 ? 0.775 -7.607 4.624 1.00 91.25 95 ASN A O 1
ATOM 777 N N . ARG A 1 96 ? 1.372 -5.552 5.278 1.00 90.56 96 ARG A N 1
ATOM 778 C CA . ARG A 1 96 ? 0.653 -4.860 4.194 1.00 90.56 96 ARG A CA 1
ATOM 779 C C . ARG A 1 96 ? 1.199 -5.191 2.812 1.00 90.56 96 ARG A C 1
ATOM 781 O O . ARG A 1 96 ? 0.411 -5.420 1.905 1.00 90.56 96 ARG A O 1
ATOM 788 N N . ARG A 1 97 ? 2.521 -5.289 2.654 1.00 84.25 97 ARG A N 1
ATOM 789 C CA . ARG A 1 97 ? 3.132 -5.719 1.384 1.00 84.25 97 ARG A CA 1
ATOM 790 C C . ARG A 1 97 ? 2.782 -7.160 1.037 1.00 84.25 97 ARG A C 1
ATOM 792 O O . ARG A 1 97 ? 2.483 -7.448 -0.116 1.00 84.25 97 ARG A O 1
ATOM 799 N N . ARG A 1 98 ? 2.790 -8.056 2.029 1.00 85.06 98 ARG A N 1
ATOM 800 C CA . ARG A 1 98 ? 2.392 -9.456 1.835 1.00 85.06 98 ARG A CA 1
ATOM 801 C C . ARG A 1 98 ? 0.935 -9.569 1.393 1.00 85.06 98 ARG A C 1
ATOM 803 O O . ARG A 1 98 ? 0.636 -10.369 0.512 1.00 85.06 98 ARG A O 1
ATOM 810 N N . ASP A 1 99 ? 0.056 -8.760 1.973 1.00 86.06 99 ASP A N 1
ATOM 811 C CA . ASP A 1 99 ? -1.371 -8.797 1.668 1.00 86.06 99 ASP A CA 1
ATOM 812 C C . ASP A 1 99 ? -1.676 -8.434 0.201 1.00 86.06 99 ASP A C 1
ATOM 814 O O . ASP A 1 99 ? -2.621 -8.978 -0.360 1.00 86.06 99 ASP A O 1
ATOM 818 N N . VAL A 1 100 ? -0.856 -7.614 -0.470 1.00 80.44 100 VAL A N 1
ATOM 819 C CA . VAL A 1 100 ? -1.049 -7.291 -1.903 1.00 80.44 100 VAL A CA 1
ATOM 820 C C . VAL A 1 100 ? -1.039 -8.548 -2.779 1.00 80.44 100 VAL A C 1
ATOM 822 O O . VAL A 1 100 ? -1.806 -8.643 -3.733 1.00 80.44 100 VAL A O 1
ATOM 825 N N . LYS A 1 101 ? -0.241 -9.567 -2.428 1.00 75.44 101 LYS A N 1
ATOM 826 C CA . LYS A 1 101 ? -0.245 -10.848 -3.158 1.00 75.44 101 LYS A CA 1
ATOM 827 C C . LYS A 1 101 ? -1.576 -11.580 -3.053 1.00 75.44 101 LYS A C 1
ATOM 829 O O . LYS A 1 101 ? -1.964 -12.269 -3.988 1.00 75.44 101 LYS A O 1
ATOM 834 N N . SER A 1 102 ? -2.273 -11.421 -1.929 1.00 80.81 102 SER A N 1
ATOM 835 C CA . SER A 1 102 ? -3.584 -12.036 -1.721 1.00 80.81 102 SER A CA 1
ATOM 836 C C . SER A 1 102 ? -4.708 -11.342 -2.487 1.00 80.81 102 SER A C 1
ATOM 838 O O . SER A 1 102 ? -5.781 -11.913 -2.591 1.00 80.81 102 SER A O 1
ATOM 840 N N . TRP A 1 103 ? -4.475 -10.150 -3.047 1.00 84.06 103 TRP A N 1
ATOM 841 C CA . TRP A 1 103 ? -5.478 -9.441 -3.848 1.00 84.06 103 TRP A CA 1
ATOM 842 C C . TRP A 1 103 ? -5.627 -10.001 -5.255 1.00 84.06 103 TRP A C 1
ATOM 844 O O . TRP A 1 103 ? -6.603 -9.678 -5.912 1.00 84.06 103 TRP A O 1
ATOM 854 N N . PHE A 1 104 ? -4.661 -10.787 -5.737 1.00 79.12 104 PHE A N 1
ATOM 855 C CA . PHE A 1 104 ? -4.658 -11.295 -7.108 1.00 79.12 104 PHE A CA 1
ATOM 856 C C . PHE A 1 104 ? -4.450 -12.818 -7.174 1.00 79.12 104 PHE A C 1
ATOM 858 O O . PHE A 1 104 ? -3.519 -13.280 -7.846 1.00 79.12 104 PHE A O 1
ATOM 865 N N . PRO A 1 105 ? -5.265 -13.638 -6.475 1.00 78.12 105 PRO A N 1
ATOM 866 C CA . PRO A 1 105 ? -5.174 -15.090 -6.575 1.00 78.12 105 PRO A CA 1
ATOM 867 C C . PRO A 1 105 ? -5.386 -15.535 -8.026 1.00 78.12 105 PRO A C 1
ATOM 869 O O . PRO A 1 105 ? -6.412 -15.250 -8.640 1.00 78.12 105 PRO A O 1
ATOM 872 N N . CYS A 1 106 ? -4.390 -16.222 -8.594 1.00 73.62 106 CYS A N 1
ATOM 873 C CA . CYS A 1 106 ? -4.378 -16.622 -10.010 1.00 73.62 106 CYS A CA 1
ATOM 874 C C . CYS A 1 106 ? -4.630 -15.453 -10.987 1.00 73.62 106 CYS A C 1
ATOM 876 O O . CYS A 1 106 ? -5.106 -15.664 -12.095 1.00 73.62 106 CYS A O 1
ATOM 878 N N . GLY A 1 107 ? -4.324 -14.224 -10.564 1.00 69.50 107 GLY A N 1
ATOM 879 C CA . GLY A 1 107 ? -4.441 -13.012 -11.366 1.00 69.50 107 GLY A CA 1
ATOM 880 C C . GLY A 1 107 ? -5.820 -12.388 -11.487 1.00 69.50 107 GLY A C 1
ATOM 881 O O . GLY A 1 107 ? -5.987 -11.395 -12.198 1.00 69.50 107 GLY A O 1
ATOM 882 N N . HIS A 1 108 ? -6.788 -12.903 -10.736 1.00 77.38 108 HIS A N 1
ATOM 883 C CA . HIS A 1 108 ? -8.095 -12.282 -10.580 1.00 77.38 108 HIS A CA 1
ATOM 884 C C . HIS A 1 108 ? -8.111 -11.396 -9.345 1.00 77.38 108 HIS A C 1
ATOM 886 O O . HIS A 1 108 ? -7.653 -11.822 -8.292 1.00 77.38 108 HIS A O 1
ATOM 892 N N . PHE A 1 109 ? -8.635 -10.175 -9.474 1.00 81.25 109 PHE A N 1
ATOM 893 C CA . PHE A 1 109 ? -8.776 -9.283 -8.330 1.00 81.25 109 PHE A CA 1
ATOM 894 C C . PHE A 1 109 ? -9.796 -9.849 -7.331 1.00 81.25 109 PHE A C 1
ATOM 896 O O . PHE A 1 109 ? -10.917 -10.183 -7.712 1.00 81.25 109 PHE A O 1
ATOM 903 N N . ASP A 1 110 ? -9.385 -9.974 -6.072 1.00 85.31 110 ASP A N 1
ATOM 904 C CA . ASP A 1 110 ? -10.199 -10.435 -4.950 1.00 85.31 110 ASP A CA 1
ATOM 905 C C . ASP A 1 110 ? -10.584 -9.238 -4.067 1.00 85.31 110 ASP A C 1
ATOM 907 O O . ASP A 1 110 ? -9.818 -8.786 -3.206 1.00 85.31 110 ASP A O 1
ATOM 911 N N . ASP A 1 111 ? -11.799 -8.734 -4.291 1.00 85.12 111 ASP A N 1
ATOM 912 C CA . ASP A 1 111 ? -12.388 -7.614 -3.551 1.00 85.12 111 ASP A CA 1
ATOM 913 C C . ASP A 1 111 ? -12.442 -7.881 -2.040 1.00 85.12 111 ASP A C 1
ATOM 915 O O . ASP A 1 111 ? -12.242 -6.967 -1.237 1.00 85.12 111 ASP A O 1
ATOM 919 N N . ALA A 1 112 ? -12.696 -9.128 -1.627 1.00 87.81 112 ALA A N 1
ATOM 920 C CA . ALA A 1 112 ? -12.816 -9.480 -0.218 1.00 87.81 112 ALA A CA 1
ATOM 921 C C . ALA A 1 112 ? -11.448 -9.432 0.472 1.00 87.81 112 ALA A C 1
ATOM 923 O O . ALA A 1 112 ? -11.324 -8.848 1.552 1.00 87.81 112 ALA A O 1
ATOM 924 N N . ALA A 1 113 ? -10.408 -9.969 -0.173 1.00 88.25 113 ALA A N 1
ATOM 925 C CA . ALA A 1 113 ? -9.032 -9.862 0.306 1.00 88.25 113 ALA A CA 1
ATOM 926 C C . ALA A 1 113 ? -8.554 -8.400 0.342 1.00 88.25 113 ALA A C 1
ATOM 928 O O . ALA A 1 113 ? -7.865 -7.989 1.282 1.00 88.25 113 ALA A O 1
ATOM 929 N N . PHE A 1 114 ? -8.946 -7.592 -0.647 1.00 87.56 114 PHE A N 1
ATOM 930 C CA . PHE A 1 114 ? -8.692 -6.153 -0.657 1.00 87.56 114 PHE A CA 1
ATOM 931 C C . PHE A 1 114 ? -9.336 -5.459 0.549 1.00 87.56 114 PHE A C 1
ATOM 933 O O . PHE A 1 114 ? -8.630 -4.853 1.360 1.00 87.56 114 PHE A O 1
ATOM 940 N N . VAL A 1 115 ? -10.650 -5.606 0.725 1.00 89.00 115 VAL A N 1
ATOM 941 C CA . VAL A 1 115 ? -11.419 -5.014 1.831 1.00 89.00 115 VAL A CA 1
ATOM 942 C C . VAL A 1 115 ? -10.861 -5.424 3.196 1.00 89.00 115 VAL A C 1
ATOM 944 O O . VAL A 1 115 ? -10.623 -4.570 4.057 1.00 89.00 115 VAL A O 1
ATOM 947 N N . ASP A 1 116 ? -10.589 -6.712 3.399 1.00 90.06 116 ASP A N 1
ATOM 948 C CA . ASP A 1 116 ? -10.058 -7.235 4.659 1.00 90.06 116 ASP A CA 1
ATOM 949 C C . ASP A 1 116 ? -8.675 -6.642 4.990 1.00 90.06 116 ASP A C 1
ATOM 951 O O . ASP A 1 116 ? -8.398 -6.265 6.135 1.00 90.06 116 ASP A O 1
ATOM 955 N N . THR A 1 117 ? -7.822 -6.422 3.984 1.00 91.81 117 THR A N 1
ATOM 956 C CA . THR A 1 117 ? -6.558 -5.700 4.181 1.00 91.81 117 THR A CA 1
ATOM 957 C C . THR A 1 117 ? -6.789 -4.301 4.744 1.00 91.81 117 THR A C 1
ATOM 959 O O . THR A 1 117 ? -6.111 -3.919 5.700 1.00 91.81 117 THR A O 1
ATOM 962 N N . PHE A 1 118 ? -7.762 -3.539 4.251 1.00 91.81 118 PHE A N 1
ATOM 963 C CA . PHE A 1 118 ? -8.020 -2.191 4.771 1.00 91.81 118 PHE A CA 1
ATOM 964 C C . PHE A 1 118 ? -8.691 -2.183 6.148 1.00 91.81 118 PHE A C 1
ATOM 966 O O . PHE A 1 118 ? -8.325 -1.354 6.987 1.00 91.81 118 PHE A O 1
ATOM 973 N N . LYS A 1 119 ? -9.560 -3.154 6.451 1.00 91.69 119 LYS A N 1
ATOM 974 C CA . LYS A 1 119 ? -10.079 -3.359 7.817 1.00 91.69 119 LYS A CA 1
ATOM 975 C C . LYS A 1 119 ? -8.943 -3.646 8.801 1.00 91.69 119 LYS A C 1
ATOM 977 O O . LYS A 1 119 ? -8.823 -2.986 9.839 1.00 91.69 119 LYS A O 1
ATOM 982 N N . ARG A 1 120 ? -8.046 -4.575 8.449 1.00 93.19 120 ARG A N 1
ATOM 983 C CA . ARG A 1 120 ? -6.835 -4.862 9.232 1.00 93.19 120 ARG A CA 1
ATOM 984 C C . ARG A 1 120 ? -5.950 -3.626 9.381 1.00 93.19 120 ARG A C 1
ATOM 986 O O . ARG A 1 120 ? -5.387 -3.432 10.449 1.00 93.19 120 ARG A O 1
ATOM 993 N N . THR A 1 121 ? -5.853 -2.775 8.357 1.00 94.62 121 THR A N 1
ATOM 994 C CA . THR A 1 121 ? -5.048 -1.547 8.415 1.00 94.62 121 THR A CA 1
ATOM 995 C C . THR A 1 121 ? -5.550 -0.627 9.521 1.00 94.62 121 THR A C 1
ATOM 997 O O . THR A 1 121 ? -4.762 -0.230 10.377 1.00 94.62 121 THR A O 1
ATOM 1000 N N . GLY A 1 122 ? -6.854 -0.341 9.557 1.00 94.06 122 GLY A N 1
ATOM 1001 C CA . GLY A 1 122 ? -7.438 0.481 10.618 1.00 94.06 122 GLY A CA 1
ATOM 1002 C C . GLY A 1 122 ? -7.206 -0.115 12.007 1.00 94.06 122 GLY A C 1
ATOM 1003 O O . GLY A 1 122 ? -6.752 0.586 12.911 1.00 94.06 122 GLY A O 1
ATOM 1004 N N . ARG A 1 123 ? -7.431 -1.425 12.162 1.00 94.31 123 ARG A N 1
ATOM 1005 C CA . ARG A 1 123 ? -7.224 -2.142 13.430 1.00 94.31 123 ARG A CA 1
ATOM 1006 C C . ARG A 1 123 ? -5.769 -2.098 13.902 1.00 94.31 123 ARG A C 1
ATOM 1008 O O . ARG A 1 123 ? -5.504 -1.776 15.060 1.00 94.31 123 ARG A O 1
ATOM 1015 N N . ASP A 1 124 ? -4.831 -2.424 13.019 1.00 96.38 124 ASP A N 1
ATOM 1016 C CA . ASP A 1 124 ? -3.415 -2.528 13.360 1.00 96.38 124 ASP A CA 1
ATOM 1017 C C . ASP A 1 124 ? -2.846 -1.143 13.711 1.00 96.38 124 ASP A C 1
ATOM 1019 O O . ASP A 1 124 ? -2.105 -1.022 14.687 1.00 96.38 124 ASP A O 1
ATOM 1023 N N . VAL A 1 125 ? -3.262 -0.084 12.999 1.00 96.38 125 VAL A N 1
ATOM 1024 C CA . VAL A 1 125 ? -2.906 1.301 13.347 1.00 96.38 125 VAL A CA 1
ATOM 1025 C C . VAL A 1 125 ? -3.561 1.729 14.657 1.00 96.38 125 VAL A C 1
ATOM 1027 O O . VAL A 1 125 ? -2.887 2.323 15.496 1.00 96.38 125 VAL A O 1
ATOM 1030 N N . ALA A 1 126 ? -4.838 1.419 14.895 1.00 95.12 126 ALA A N 1
ATOM 1031 C CA . ALA A 1 126 ? -5.513 1.760 16.148 1.00 95.12 126 ALA A CA 1
ATOM 1032 C C . ALA A 1 126 ? -4.786 1.169 17.368 1.00 95.12 126 ALA A C 1
ATOM 1034 O O . ALA A 1 126 ? -4.588 1.882 18.356 1.00 95.12 126 ALA A O 1
ATOM 1035 N N . ALA A 1 127 ? -4.304 -0.073 17.244 1.00 96.44 127 ALA A N 1
ATOM 1036 C CA . ALA A 1 127 ? -3.559 -0.801 18.268 1.00 96.44 127 ALA A CA 1
ATOM 1037 C C . ALA A 1 127 ? -2.115 -0.305 18.496 1.00 96.44 127 ALA A C 1
ATOM 1039 O O . ALA A 1 127 ? -1.452 -0.773 19.427 1.00 96.44 127 ALA A O 1
ATOM 1040 N N . MET A 1 128 ? -1.586 0.592 17.657 1.00 97.81 128 MET A N 1
ATOM 1041 C CA . MET A 1 128 ? -0.264 1.192 17.857 1.00 97.81 128 MET A CA 1
ATOM 1042 C C . MET A 1 128 ? -0.273 2.239 18.979 1.00 97.81 128 MET A C 1
ATOM 1044 O O . MET A 1 128 ? -1.219 3.017 19.146 1.00 97.81 128 MET A O 1
ATOM 1048 N N . GLN A 1 129 ? 0.828 2.302 19.719 1.00 97.88 129 GLN A N 1
ATOM 1049 C CA . GLN A 1 129 ? 1.109 3.347 20.695 1.00 97.88 129 GLN A CA 1
ATOM 1050 C C . GLN A 1 129 ? 1.387 4.690 20.003 1.00 97.88 129 GLN A C 1
ATOM 1052 O O . GLN A 1 129 ? 1.669 4.760 18.806 1.00 97.88 129 GLN A O 1
ATOM 1057 N N . ALA A 1 130 ? 1.344 5.788 20.762 1.00 97.06 130 ALA A N 1
ATOM 1058 C CA . ALA A 1 130 ? 1.502 7.135 20.209 1.00 97.06 130 ALA A CA 1
ATOM 1059 C C . ALA A 1 130 ? 2.839 7.347 19.472 1.00 97.06 130 ALA A C 1
ATOM 1061 O O . ALA A 1 130 ? 2.864 7.976 18.413 1.00 97.06 130 ALA A O 1
ATOM 1062 N N . HIS A 1 131 ? 3.943 6.811 20.002 1.00 97.19 131 HIS A N 1
ATOM 1063 C CA . HIS A 1 131 ? 5.257 6.935 19.366 1.00 97.19 131 HIS A CA 1
ATOM 1064 C C . HIS A 1 131 ? 5.366 6.083 18.086 1.00 97.19 131 HIS A C 1
ATOM 1066 O O . HIS A 1 131 ? 5.954 6.529 17.105 1.00 97.19 131 HIS A O 1
ATOM 1072 N N . GLU A 1 132 ? 4.728 4.909 18.052 1.00 97.88 132 GLU A N 1
ATOM 1073 C CA . GLU A 1 132 ? 4.652 4.041 16.869 1.00 97.88 132 GLU A CA 1
ATOM 1074 C C . GLU A 1 132 ? 3.807 4.685 15.763 1.00 97.88 132 GLU A C 1
ATOM 1076 O O . GLU A 1 132 ? 4.242 4.746 14.617 1.00 97.88 132 GLU A O 1
ATOM 1081 N N . LYS A 1 133 ? 2.644 5.259 16.110 1.00 97.19 133 LYS A N 1
ATOM 1082 C CA . LYS A 1 133 ? 1.809 6.039 15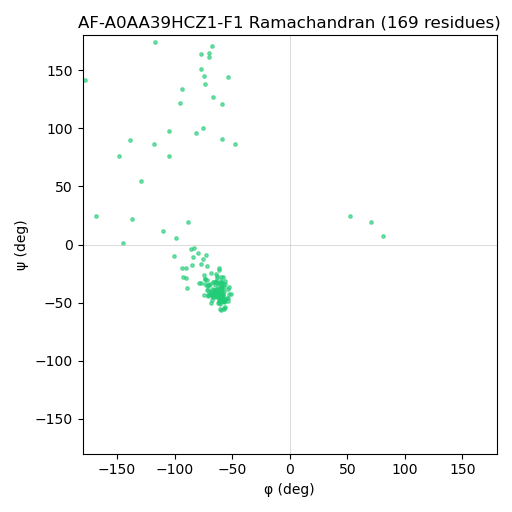.178 1.00 97.19 133 LYS A CA 1
ATOM 1083 C C . LYS A 1 133 ? 2.584 7.214 14.591 1.00 97.19 133 LYS A C 1
ATOM 1085 O O . LYS A 1 133 ? 2.504 7.463 13.395 1.00 97.19 133 LYS A O 1
ATOM 1090 N N . ARG A 1 134 ? 3.361 7.927 15.417 1.00 96.94 134 ARG A N 1
ATOM 1091 C CA . ARG A 1 134 ? 4.206 9.037 14.954 1.00 96.94 134 ARG A CA 1
ATOM 1092 C C . ARG A 1 134 ? 5.245 8.562 13.937 1.00 96.94 134 ARG A C 1
ATOM 1094 O O . ARG A 1 134 ? 5.371 9.194 12.895 1.00 96.94 134 ARG A O 1
ATOM 1101 N N . ALA A 1 135 ? 5.940 7.459 14.217 1.00 96.44 135 ALA A N 1
ATOM 1102 C CA . ALA A 1 135 ? 6.902 6.874 13.286 1.00 96.44 135 ALA A CA 1
ATOM 1103 C C . ALA A 1 135 ? 6.227 6.406 11.985 1.00 96.44 135 ALA A C 1
ATOM 1105 O O . ALA A 1 135 ? 6.707 6.723 10.900 1.00 96.44 135 ALA A O 1
ATOM 1106 N N . LEU A 1 136 ? 5.070 5.739 12.079 1.00 95.88 136 LEU A N 1
ATOM 1107 C CA . LEU A 1 136 ? 4.286 5.323 10.916 1.00 95.88 136 LEU A CA 1
ATOM 1108 C C . LEU A 1 136 ? 3.875 6.518 10.050 1.00 95.88 136 LEU A C 1
ATOM 1110 O O . LEU A 1 136 ? 3.995 6.447 8.837 1.00 95.88 136 LEU A O 1
ATOM 1114 N N . TYR A 1 137 ? 3.396 7.608 10.650 1.00 95.62 137 TYR A N 1
ATOM 1115 C CA . TYR A 1 137 ? 2.959 8.790 9.902 1.00 95.62 137 TYR A CA 1
ATOM 1116 C C . TYR A 1 137 ? 4.123 9.605 9.342 1.00 95.62 137 TYR A C 1
ATOM 1118 O O . TYR A 1 137 ? 3.946 10.277 8.335 1.00 95.62 137 TYR A O 1
ATOM 1126 N N . ALA A 1 138 ? 5.305 9.553 9.958 1.00 93.19 138 ALA A N 1
ATOM 1127 C CA . ALA A 1 138 ? 6.508 10.115 9.352 1.00 93.19 138 ALA A CA 1
ATOM 1128 C C . ALA A 1 138 ? 6.928 9.301 8.118 1.00 93.19 138 ALA A C 1
ATOM 1130 O O . ALA A 1 138 ? 7.277 9.876 7.092 1.00 93.19 138 ALA A O 1
ATOM 1131 N N . TYR A 1 139 ? 6.835 7.971 8.203 1.00 92.25 139 TYR A N 1
ATOM 1132 C CA . TYR A 1 139 ? 7.162 7.076 7.097 1.00 92.25 139 TYR A CA 1
ATOM 1133 C C . TYR A 1 139 ? 6.130 7.139 5.958 1.00 92.25 139 TYR A C 1
ATOM 1135 O O . TYR A 1 139 ? 6.511 7.243 4.796 1.00 92.25 139 TYR A O 1
ATOM 1143 N N . TYR A 1 140 ? 4.833 7.136 6.291 1.00 93.06 140 TYR A N 1
ATOM 1144 C CA . TYR A 1 140 ? 3.685 7.266 5.387 1.00 93.06 140 TYR A CA 1
ATOM 1145 C C . TYR A 1 140 ? 2.865 8.536 5.704 1.00 93.06 140 TYR A C 1
ATOM 1147 O O . TYR A 1 140 ? 1.865 8.469 6.433 1.00 93.06 140 TYR A O 1
ATOM 1155 N N . PRO A 1 141 ? 3.227 9.702 5.136 1.00 90.81 141 PRO A N 1
ATOM 1156 C CA . PRO A 1 141 ? 2.633 11.001 5.482 1.00 90.81 141 PRO A CA 1
ATOM 1157 C C . PRO A 1 141 ? 1.111 11.079 5.324 1.00 90.81 141 PRO A C 1
ATOM 1159 O O . PRO A 1 141 ? 0.420 11.731 6.112 1.00 90.81 141 PRO A O 1
ATOM 1162 N N . HIS A 1 142 ? 0.559 10.383 4.330 1.00 90.06 142 HIS A N 1
ATOM 1163 C CA . HIS A 1 142 ? -0.878 10.385 4.056 1.00 90.06 142 HIS A CA 1
ATOM 1164 C C . HIS A 1 142 ? -1.673 9.383 4.900 1.00 90.06 142 HIS A C 1
ATOM 1166 O O . HIS A 1 142 ? -2.898 9.484 4.948 1.00 90.06 142 HIS A O 1
ATOM 1172 N N . MET A 1 143 ? -1.014 8.473 5.626 1.00 93.88 143 MET A N 1
ATOM 1173 C CA . MET A 1 143 ? -1.696 7.493 6.475 1.00 93.88 143 MET A CA 1
ATOM 1174 C C . MET A 1 143 ? -2.531 8.182 7.555 1.00 93.88 143 MET A C 1
ATOM 1176 O O . MET A 1 143 ? -3.678 7.812 7.780 1.00 93.88 143 MET A O 1
ATOM 1180 N N . LYS A 1 144 ? -2.018 9.255 8.173 1.00 94.62 144 LYS A N 1
ATOM 1181 C CA . LYS A 1 144 ? -2.798 10.031 9.150 1.00 94.62 144 LYS A CA 1
ATOM 1182 C C . LYS A 1 144 ? -4.070 10.610 8.529 1.00 94.62 144 LYS A C 1
ATOM 1184 O O . LYS A 1 144 ? -5.090 10.671 9.207 1.00 94.62 144 LYS A O 1
ATOM 1189 N N . ARG A 1 145 ? -4.019 11.050 7.268 1.00 93.69 145 ARG A N 1
ATOM 1190 C CA . ARG A 1 145 ? -5.198 11.573 6.571 1.00 93.69 145 ARG A CA 1
ATOM 1191 C C . ARG A 1 145 ? -6.213 10.458 6.333 1.00 93.69 145 ARG A C 1
ATOM 1193 O O . ARG A 1 145 ? -7.358 10.652 6.701 1.00 93.69 145 ARG A O 1
ATOM 1200 N N . LEU A 1 146 ? -5.779 9.302 5.823 1.00 92.62 146 LEU A N 1
ATOM 1201 C CA . LEU A 1 146 ? -6.651 8.140 5.614 1.00 92.62 146 LEU A CA 1
ATOM 1202 C C . LEU A 1 146 ? -7.341 7.701 6.910 1.00 92.62 146 LEU A C 1
ATOM 1204 O O . LEU A 1 146 ? -8.552 7.548 6.944 1.00 92.62 146 LEU A O 1
ATOM 1208 N N . ILE A 1 147 ? -6.582 7.545 7.996 1.00 94.50 147 ILE A N 1
ATOM 1209 C CA . ILE A 1 147 ? -7.132 7.083 9.276 1.00 94.50 147 ILE A CA 1
ATOM 1210 C C . ILE A 1 147 ? -8.154 8.072 9.850 1.00 94.50 147 ILE A C 1
ATOM 1212 O O . ILE A 1 147 ? -9.041 7.642 10.568 1.00 94.50 147 ILE A O 1
ATOM 1216 N N . ASN A 1 148 ? -8.069 9.368 9.551 1.00 92.69 148 ASN A N 1
ATOM 1217 C CA . ASN A 1 148 ? -9.037 10.358 10.039 1.00 92.69 148 ASN A CA 1
ATOM 1218 C C . ASN A 1 148 ? -10.120 10.710 9.005 1.00 92.69 148 ASN A C 1
ATOM 1220 O O . ASN A 1 148 ? -10.899 11.628 9.246 1.00 92.69 148 ASN A O 1
ATOM 1224 N N . ASP A 1 149 ? -10.144 10.033 7.858 1.00 92.50 149 ASP A N 1
ATOM 1225 C CA . ASP A 1 149 ? -11.119 10.291 6.807 1.00 92.50 149 ASP A CA 1
ATOM 1226 C C . ASP A 1 149 ? -12.503 9.750 7.196 1.00 92.50 149 ASP A C 1
ATOM 1228 O O . ASP A 1 149 ? -12.614 8.659 7.757 1.00 92.50 149 ASP A O 1
ATOM 1232 N N . 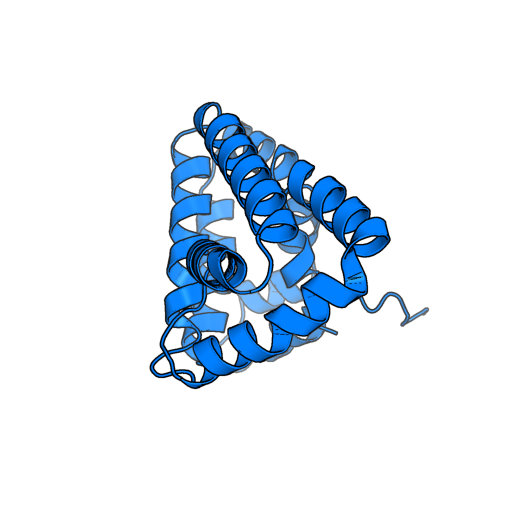GLU A 1 150 ? -13.561 10.512 6.911 1.00 90.50 150 GLU A N 1
ATOM 1233 C CA . GLU A 1 150 ? -14.932 10.155 7.288 1.00 90.50 150 GLU A CA 1
ATOM 1234 C C . GLU A 1 150 ? -15.398 8.860 6.609 1.00 90.50 150 GLU A C 1
ATOM 1236 O O . GLU A 1 150 ? -15.959 7.991 7.280 1.00 90.50 150 GLU A O 1
ATOM 1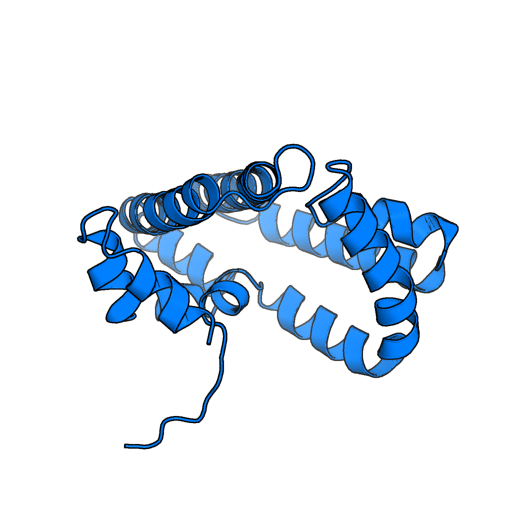241 N N . HIS A 1 151 ? -15.125 8.702 5.311 1.00 90.12 151 HIS A N 1
ATOM 1242 C CA . HIS A 1 151 ? -15.484 7.496 4.566 1.00 90.12 151 HIS A CA 1
ATOM 1243 C C . HIS A 1 151 ? -14.693 6.302 5.088 1.00 90.12 151 HIS A C 1
ATOM 1245 O O . HIS A 1 151 ? -15.249 5.227 5.303 1.00 90.12 151 HIS A O 1
ATOM 1251 N N . PHE A 1 152 ? -13.407 6.494 5.395 1.00 90.75 152 PHE A N 1
ATOM 1252 C CA . PHE A 1 152 ? -12.598 5.413 5.950 1.00 90.75 152 PHE A CA 1
ATOM 1253 C C . PHE A 1 152 ? -13.077 4.999 7.347 1.00 90.75 152 PHE A C 1
ATOM 1255 O O . PHE A 1 152 ? -13.130 3.811 7.652 1.00 90.75 152 PHE A O 1
ATOM 1262 N N . GLN A 1 153 ? -13.471 5.950 8.196 1.00 90.75 153 GLN A N 1
ATOM 1263 C CA . GLN A 1 153 ? -14.024 5.651 9.518 1.00 90.75 153 GLN A CA 1
ATOM 1264 C C . GLN A 1 153 ? -15.358 4.904 9.428 1.00 90.75 153 GLN A C 1
ATOM 1266 O O . GLN A 1 153 ? -15.511 3.879 10.095 1.00 90.75 153 GLN A O 1
ATOM 1271 N N . LYS A 1 154 ? -16.275 5.350 8.557 1.00 89.06 154 LYS A N 1
ATOM 1272 C CA . LYS A 1 154 ? -17.526 4.630 8.265 1.00 89.06 154 LYS A CA 1
ATOM 1273 C C . LYS A 1 154 ? -17.240 3.225 7.764 1.00 89.06 154 LYS A C 1
ATOM 1275 O O . LYS A 1 154 ? -17.761 2.266 8.326 1.00 89.06 154 LYS A O 1
ATOM 1280 N N . PHE A 1 155 ? -16.334 3.100 6.794 1.00 90.25 155 PHE A N 1
ATOM 1281 C CA . PHE A 1 155 ? -15.872 1.819 6.286 1.00 90.25 155 PHE A CA 1
ATOM 1282 C C . PHE A 1 155 ? -15.373 0.921 7.415 1.00 90.25 155 PHE A C 1
ATOM 1284 O O . PHE A 1 155 ? -15.752 -0.239 7.449 1.00 90.25 155 PHE A O 1
ATOM 1291 N N . LEU A 1 156 ? -14.557 1.403 8.359 1.00 89.19 156 LEU A N 1
ATOM 1292 C CA . LEU A 1 156 ? -14.019 0.570 9.442 1.00 89.19 156 LEU A CA 1
ATOM 1293 C C . LEU A 1 156 ? -15.107 0.035 10.381 1.00 89.19 156 LEU A C 1
ATOM 1295 O O . LEU A 1 156 ? -15.038 -1.135 10.766 1.00 89.19 156 LEU A O 1
ATOM 1299 N N . THR A 1 157 ? -16.109 0.849 10.711 1.00 84.81 157 THR A N 1
ATOM 1300 C CA . THR A 1 157 ? -17.217 0.468 11.604 1.00 84.81 157 THR A CA 1
ATOM 1301 C C . THR A 1 157 ? -18.363 -0.250 10.897 1.00 84.81 157 THR A C 1
ATOM 1303 O O . THR A 1 157 ? -19.172 -0.890 11.562 1.00 84.81 157 THR A O 1
ATOM 1306 N N . GLY A 1 158 ? -18.426 -0.139 9.572 1.00 74.25 158 GLY A N 1
ATOM 1307 C CA . GLY A 1 158 ? -19.526 -0.628 8.762 1.00 74.25 158 GLY A CA 1
ATOM 1308 C C . GLY A 1 158 ? -19.535 -2.137 8.526 1.00 74.25 158 GLY A C 1
ATOM 1309 O O . GLY A 1 158 ? -18.528 -2.837 8.718 1.00 74.25 158 GLY A O 1
ATOM 1310 N N . THR A 1 159 ? -20.689 -2.628 8.085 1.00 70.00 159 THR A N 1
ATOM 1311 C CA . THR A 1 159 ? -20.899 -4.004 7.616 1.00 70.00 159 THR A CA 1
ATOM 1312 C C . THR A 1 159 ? -20.139 -4.266 6.309 1.00 70.00 159 THR A C 1
ATOM 1314 O O . THR A 1 159 ? -19.577 -3.359 5.697 1.00 70.00 159 THR A O 1
ATOM 1317 N N . GLN A 1 160 ? -20.086 -5.524 5.863 1.00 60.38 160 GLN A N 1
ATOM 1318 C CA . GLN A 1 160 ? -19.405 -5.884 4.614 1.00 60.38 160 GLN A CA 1
ATOM 1319 C C . GLN A 1 160 ? -20.061 -5.242 3.374 1.00 60.38 160 GLN A C 1
ATOM 1321 O O . GLN A 1 160 ? -19.368 -4.988 2.394 1.00 60.38 160 GLN A O 1
ATOM 1326 N N . GLU A 1 161 ? -21.357 -4.918 3.441 1.00 60.34 161 GLU A N 1
ATOM 1327 C CA . GLU A 1 161 ? -22.112 -4.231 2.381 1.00 60.34 161 GLU A CA 1
ATOM 1328 C C . GLU A 1 161 ? -21.736 -2.741 2.246 1.00 60.34 161 GLU A C 1
ATOM 1330 O O . GLU A 1 161 ? -21.929 -2.141 1.192 1.00 60.34 161 GLU A O 1
ATOM 1335 N N . GLU A 1 162 ? -21.115 -2.149 3.272 1.00 67.00 162 GLU A N 1
ATOM 1336 C CA . GLU A 1 162 ? -20.634 -0.757 3.271 1.00 67.00 162 GLU A CA 1
ATOM 1337 C C . GLU A 1 162 ? -19.199 -0.632 2.720 1.00 67.00 162 GLU A C 1
ATOM 1339 O O . GLU A 1 162 ? -18.514 0.372 2.924 1.00 67.00 162 GLU A O 1
ATOM 1344 N N . SER A 1 163 ? -18.722 -1.640 1.975 1.00 72.75 163 SER A N 1
ATOM 1345 C CA . SER A 1 163 ? -17.421 -1.607 1.297 1.00 72.75 163 SER A CA 1
ATOM 1346 C C . SER A 1 163 ? -17.316 -0.489 0.258 1.00 72.75 163 SER A C 1
ATOM 1348 O O . SER A 1 163 ? -16.203 -0.063 -0.037 1.00 72.75 163 SER A O 1
ATOM 1350 N N . TYR A 1 164 ? -18.441 0.024 -0.261 1.00 78.56 164 TYR A N 1
ATOM 1351 C CA . TYR A 1 164 ? -18.477 1.148 -1.208 1.00 78.56 164 TYR A CA 1
ATOM 1352 C C . TYR A 1 164 ? -17.782 2.409 -0.657 1.00 78.56 164 TYR A C 1
ATOM 1354 O O . TYR A 1 164 ? -17.130 3.118 -1.417 1.00 78.56 164 TYR A O 1
ATOM 1362 N N . GLU A 1 165 ? -17.816 2.635 0.662 1.00 85.06 165 GLU A N 1
ATOM 1363 C CA . GLU A 1 165 ? -17.130 3.751 1.332 1.00 85.06 165 GLU A CA 1
ATOM 1364 C C . GLU A 1 165 ? -15.605 3.709 1.102 1.00 85.06 165 GLU A C 1
ATOM 1366 O O . GLU A 1 165 ? -14.949 4.742 0.982 1.00 85.06 165 GLU A O 1
ATOM 1371 N N . LEU A 1 166 ? -15.024 2.509 0.982 1.00 80.31 166 LEU A N 1
ATOM 1372 C CA . LEU A 1 166 ? -13.611 2.340 0.639 1.00 80.31 166 LEU A CA 1
ATOM 1373 C C . LEU A 1 166 ? -13.333 2.699 -0.827 1.00 80.31 166 LEU A C 1
ATOM 1375 O O . LEU A 1 166 ? -12.273 3.244 -1.134 1.00 80.31 166 LEU A O 1
ATOM 1379 N N . PHE A 1 167 ? -14.267 2.393 -1.729 1.00 79.62 167 PHE A N 1
ATOM 1380 C CA . PHE A 1 167 ? -14.119 2.665 -3.159 1.00 79.62 167 PHE A CA 1
ATOM 1381 C C . PHE A 1 167 ? -14.270 4.154 -3.487 1.00 79.62 167 PHE A C 1
ATOM 1383 O O . PHE A 1 167 ? -13.584 4.632 -4.385 1.00 79.62 167 PHE A O 1
ATOM 1390 N N . GLU A 1 168 ? -15.049 4.913 -2.712 1.00 79.62 168 GLU A N 1
ATOM 1391 C CA . GLU A 1 168 ? -15.082 6.382 -2.807 1.00 79.62 168 GLU A CA 1
ATOM 1392 C C . GLU A 1 168 ? -13.694 7.011 -2.581 1.00 79.62 168 GLU A C 1
ATOM 1394 O O . GLU A 1 168 ? -13.377 8.048 -3.152 1.00 79.62 168 GLU A O 1
ATOM 1399 N N . LEU A 1 169 ? -12.817 6.354 -1.811 1.00 74.75 169 LEU A N 1
ATOM 1400 C CA . LEU A 1 169 ? -11.442 6.806 -1.560 1.00 74.75 169 LEU A CA 1
ATOM 1401 C C . LEU A 1 169 ? -10.444 6.413 -2.659 1.00 74.75 169 LEU A C 1
ATOM 1403 O O . LEU A 1 169 ? -9.260 6.760 -2.561 1.00 74.75 169 LEU A O 1
ATOM 1407 N N . LEU A 1 170 ? -10.892 5.667 -3.673 1.00 74.31 170 LEU A N 1
ATOM 1408 C CA . LEU A 1 170 ? -10.113 5.326 -4.866 1.00 74.31 170 LEU A CA 1
ATOM 1409 C C . LEU A 1 170 ? -10.352 6.306 -6.027 1.00 74.31 170 LEU A C 1
ATOM 1411 O O . LEU A 1 170 ? -9.505 6.353 -6.926 1.00 74.31 170 LEU A O 1
ATOM 1415 N N . LEU A 1 171 ? -11.468 7.048 -6.002 1.00 63.31 171 LEU A N 1
ATOM 1416 C CA . LEU A 1 171 ? -11.923 7.996 -7.031 1.00 63.31 171 LEU A CA 1
ATOM 1417 C C . LEU A 1 171 ? -11.366 9.418 -6.813 1.00 63.31 171 LEU A C 1
ATOM 1419 O O . LEU A 1 171 ? -11.229 10.140 -7.827 1.00 63.31 171 LEU A O 1
#

Nearest PDB structures (foldseek):
  4uet-assembly1_A  TM=5.826E-01  e=6.691E-02  Necator americanus
  2w9y-assembly1_A  TM=6.003E-01  e=5.547E-01  Caenorhabditis elegans

Organism: NCBI:txid289476